Protein AF-A0A427C7T9-F1 (afdb_monomer)

Sequence (76 aa):
MTTTGAPLGHQLGAPCPPLIHFECHQCQLATVPSASLAIAELRWTDPGLRDELIAISHLARARASVLARMPSKNAA

pLDDT: mean 88.82, std 13.31, range [33.78, 98.38]

Secondary structure (DSSP, 8-state):
-EE-SPPTTPPTTS----EE--EETTTTEEPPPBS-HHHHHHHHH-GGGGGG-EEGGGHHHHHHHHHTTS------

Foldseek 3Di:
DKDDDDAPPPDPPFDDQIWDKDDDPVVQKMAQTDSDPVVRCCCVPPPVNVVRIDGVVCRSVSSNVVRVPDPRPDDD

Structure (mmCIF, N/CA/C/O backbone):
data_AF-A0A427C7T9-F1
#
_entry.id   AF-A0A427C7T9-F1
#
loop_
_atom_site.group_PDB
_atom_site.id
_atom_site.type_symbol
_atom_site.label_atom_id
_atom_site.label_alt_id
_atom_site.label_comp_id
_atom_site.label_asym_id
_atom_site.label_entity_id
_atom_site.label_seq_id
_atom_site.pdbx_PDB_ins_code
_atom_site.Cartn_x
_atom_site.Cartn_y
_atom_site.Cartn_z
_atom_site.occupancy
_atom_site.B_iso_or_equiv
_atom_site.auth_seq_id
_atom_site.auth_comp_id
_atom_site.auth_asym_id
_atom_site.auth_atom_id
_atom_site.pdbx_PDB_model_num
ATOM 1 N N . MET A 1 1 ? 6.653 0.879 4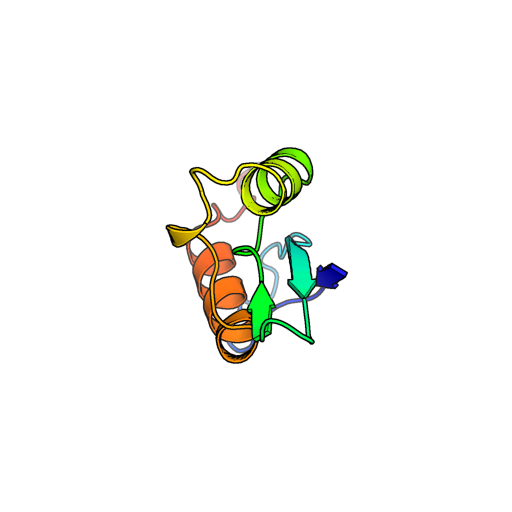.523 1.00 88.19 1 MET A N 1
ATOM 2 C CA . MET A 1 1 ? 7.687 0.188 3.731 1.00 88.19 1 MET A CA 1
ATOM 3 C C . MET A 1 1 ? 7.705 0.748 2.312 1.00 88.19 1 MET A C 1
ATOM 5 O O . MET A 1 1 ? 6.660 1.122 1.786 1.00 88.19 1 MET A O 1
ATOM 9 N N . THR A 1 2 ? 8.890 0.851 1.706 1.00 89.31 2 THR A N 1
ATOM 10 C CA . THR A 1 2 ? 9.054 1.294 0.312 1.00 89.31 2 THR A CA 1
ATOM 11 C C . THR A 1 2 ? 9.511 0.110 -0.525 1.00 89.31 2 THR A C 1
ATOM 13 O O . THR A 1 2 ? 10.505 -0.533 -0.203 1.00 89.31 2 THR A O 1
ATOM 16 N N . THR A 1 3 ? 8.798 -0.176 -1.608 1.00 85.81 3 THR A N 1
ATOM 17 C CA . THR A 1 3 ? 9.178 -1.190 -2.600 1.00 85.81 3 THR A CA 1
ATOM 18 C C . THR A 1 3 ? 9.821 -0.540 -3.814 1.00 85.81 3 THR A C 1
ATOM 20 O O . THR A 1 3 ? 9.257 0.391 -4.391 1.00 85.81 3 THR A O 1
ATOM 23 N N . THR A 1 4 ? 10.977 -1.065 -4.218 1.00 84.50 4 THR A N 1
ATOM 24 C CA . THR A 1 4 ? 11.767 -0.606 -5.369 1.00 84.50 4 THR A CA 1
ATOM 25 C C . THR A 1 4 ? 11.943 -1.722 -6.402 1.00 84.50 4 THR A C 1
ATOM 27 O O . THR A 1 4 ? 11.679 -2.899 -6.132 1.00 84.50 4 THR A O 1
ATOM 30 N N . GLY A 1 5 ? 12.366 -1.343 -7.610 1.00 83.00 5 GLY A N 1
ATOM 31 C CA . GLY A 1 5 ? 12.593 -2.265 -8.721 1.00 83.00 5 GLY A CA 1
ATOM 32 C C . GLY A 1 5 ? 11.322 -2.638 -9.482 1.00 83.00 5 GLY A C 1
ATOM 33 O O . GLY A 1 5 ? 10.205 -2.331 -9.063 1.00 83.00 5 GLY A O 1
ATOM 34 N N . ALA A 1 6 ? 11.504 -3.304 -10.615 1.00 83.94 6 ALA A N 1
ATOM 35 C CA . ALA A 1 6 ? 10.422 -3.675 -11.513 1.00 83.94 6 ALA A CA 1
ATOM 36 C C . ALA A 1 6 ? 9.786 -5.026 -11.119 1.00 83.94 6 ALA A C 1
ATOM 38 O O . ALA A 1 6 ? 10.514 -5.944 -10.736 1.00 83.94 6 ALA A O 1
ATOM 39 N N . PRO A 1 7 ? 8.447 -5.175 -11.170 1.00 81.94 7 PRO A N 1
ATOM 40 C CA . PRO A 1 7 ? 7.791 -6.463 -10.968 1.00 81.94 7 PRO A CA 1
ATOM 41 C C . PRO A 1 7 ? 8.083 -7.417 -12.135 1.00 81.94 7 PRO A C 1
ATOM 43 O O . PRO A 1 7 ? 8.514 -7.003 -13.213 1.00 81.94 7 PRO A O 1
ATOM 46 N N . LEU A 1 8 ? 7.811 -8.709 -11.931 1.00 79.12 8 LEU A N 1
ATOM 47 C CA . LEU A 1 8 ? 7.927 -9.710 -12.990 1.00 79.12 8 LEU A CA 1
ATOM 48 C C . LEU A 1 8 ? 7.038 -9.329 -14.188 1.00 79.12 8 LEU A C 1
ATOM 50 O O . LEU A 1 8 ? 5.860 -9.028 -14.010 1.00 79.12 8 LEU A O 1
ATOM 54 N N . GLY A 1 9 ? 7.608 -9.352 -15.395 1.00 75.69 9 GLY A N 1
ATOM 55 C CA . GLY A 1 9 ? 6.900 -8.994 -16.630 1.00 75.69 9 GLY A CA 1
ATOM 56 C C . GLY A 1 9 ? 6.819 -7.491 -16.922 1.00 75.69 9 GLY A C 1
ATOM 57 O O . GLY A 1 9 ? 6.189 -7.107 -17.904 1.00 75.69 9 GLY A O 1
ATOM 58 N N . HIS A 1 10 ? 7.455 -6.632 -16.115 1.00 79.00 10 HIS A N 1
ATOM 59 C CA . HIS A 1 10 ? 7.588 -5.208 -16.436 1.00 79.00 10 HIS A CA 1
ATOM 60 C C . HIS A 1 10 ? 8.448 -5.005 -17.686 1.00 79.00 10 HIS A C 1
ATOM 62 O O . HIS A 1 10 ? 9.464 -5.679 -17.869 1.00 79.00 10 HIS A O 1
ATOM 68 N N . GLN A 1 11 ? 8.059 -4.054 -18.534 1.00 80.25 11 GLN A N 1
ATOM 69 C CA . GLN A 1 11 ? 8.767 -3.776 -19.779 1.00 80.25 11 GLN A CA 1
ATOM 70 C C . GLN A 1 11 ? 10.202 -3.303 -19.504 1.00 80.25 11 GLN A C 1
ATOM 72 O O . GLN A 1 11 ? 10.432 -2.353 -18.752 1.00 80.25 11 GLN A O 1
ATOM 77 N N . LEU A 1 12 ? 11.175 -3.950 -20.150 1.00 80.81 12 LEU A N 1
ATOM 78 C CA . LEU A 1 12 ? 12.576 -3.542 -20.068 1.00 80.81 12 LEU A CA 1
ATOM 79 C C . LEU A 1 12 ? 12.743 -2.104 -20.579 1.00 80.81 12 LEU A C 1
ATOM 81 O O . LEU A 1 12 ? 12.204 -1.736 -21.620 1.00 80.81 12 LEU A O 1
ATOM 85 N N . GLY A 1 13 ? 13.483 -1.292 -19.822 1.00 81.19 13 GLY A N 1
ATOM 86 C CA . GLY A 1 13 ? 13.705 0.124 -20.124 1.00 81.19 13 GLY A CA 1
ATOM 87 C C . GLY A 1 13 ? 12.545 1.061 -19.761 1.00 81.19 13 GLY A C 1
ATOM 88 O O . GLY A 1 13 ? 12.725 2.275 -19.825 1.00 81.19 13 GLY A O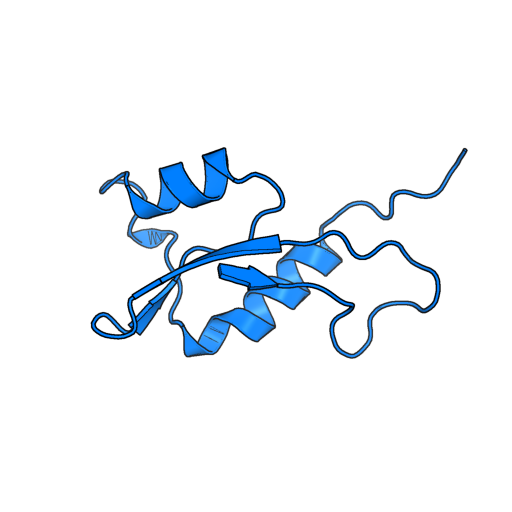 1
ATOM 89 N N . ALA A 1 14 ? 11.381 0.548 -19.342 1.00 77.56 14 ALA A N 1
ATOM 90 C CA . ALA A 1 14 ? 10.284 1.393 -18.875 1.00 77.56 14 ALA A CA 1
ATOM 91 C C . ALA A 1 14 ? 10.527 1.869 -17.428 1.00 77.56 14 ALA A C 1
ATOM 93 O O . ALA A 1 14 ? 10.952 1.065 -16.587 1.00 77.56 14 ALA A O 1
ATOM 94 N N . PRO A 1 15 ? 10.211 3.136 -17.087 1.00 78.00 15 PRO A N 1
ATOM 95 C CA . PRO A 1 15 ? 10.341 3.631 -15.722 1.00 78.00 15 PRO A CA 1
ATOM 96 C C . PRO A 1 15 ? 9.562 2.758 -14.735 1.00 78.00 15 PRO A C 1
ATOM 98 O O . PRO A 1 15 ? 8.410 2.404 -14.979 1.00 78.00 15 PRO A O 1
ATOM 101 N N . CYS A 1 16 ? 10.177 2.434 -13.598 1.00 85.25 16 CYS A N 1
ATOM 102 C CA . CYS A 1 16 ? 9.497 1.775 -12.490 1.00 85.25 16 CYS A CA 1
ATOM 103 C C . CYS A 1 16 ? 9.656 2.624 -11.224 1.00 85.25 16 CYS A C 1
ATOM 105 O O . CYS A 1 16 ? 10.676 2.503 -10.537 1.00 85.25 16 CYS A O 1
ATOM 107 N N . PRO A 1 17 ? 8.697 3.517 -10.923 1.00 85.50 17 PRO A N 1
ATOM 108 C CA . PRO A 1 17 ? 8.794 4.369 -9.749 1.00 85.50 17 PRO A CA 1
ATOM 109 C C . PRO A 1 17 ? 8.722 3.537 -8.459 1.00 85.50 17 PRO A C 1
ATOM 111 O O . PRO A 1 17 ? 8.070 2.487 -8.430 1.00 85.50 17 PRO A O 1
ATOM 114 N N . PRO A 1 18 ? 9.372 3.993 -7.375 1.00 91.56 18 PRO A N 1
ATOM 115 C CA . PRO A 1 18 ? 9.189 3.392 -6.063 1.00 91.56 18 PRO A CA 1
ATOM 116 C C . PR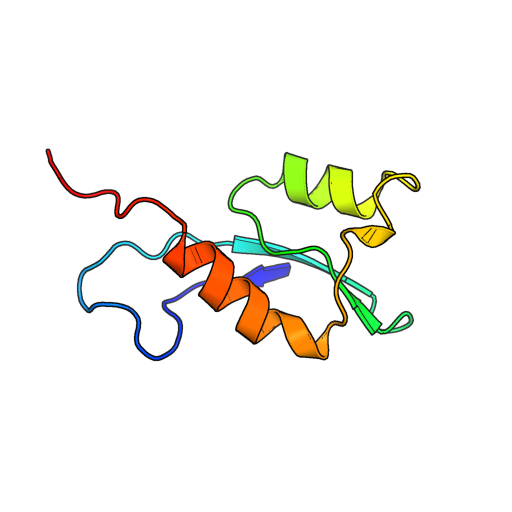O A 1 18 ? 7.743 3.577 -5.593 1.00 91.56 18 PRO A C 1
ATOM 118 O O . PRO A 1 18 ? 7.115 4.602 -5.861 1.00 91.56 18 PRO A O 1
ATOM 121 N N . LEU A 1 19 ? 7.231 2.590 -4.860 1.00 94.69 19 LEU A N 1
ATOM 122 C CA . LEU A 1 19 ? 5.898 2.640 -4.259 1.00 94.69 19 LEU A CA 1
ATOM 123 C C . LEU A 1 19 ? 5.980 2.471 -2.745 1.00 94.69 19 LEU A C 1
ATOM 125 O O . LEU A 1 19 ? 6.755 1.657 -2.242 1.00 94.69 19 LEU A O 1
ATOM 129 N N . ILE A 1 20 ? 5.139 3.213 -2.038 1.00 97.06 20 ILE A N 1
AT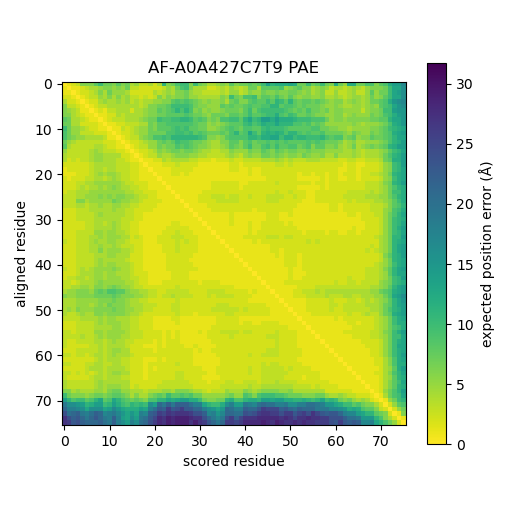OM 130 C CA . ILE A 1 20 ? 5.033 3.271 -0.583 1.00 97.06 20 ILE A CA 1
ATOM 131 C C . ILE A 1 20 ? 3.744 2.569 -0.157 1.00 97.06 20 ILE A C 1
ATOM 133 O O . ILE A 1 20 ? 2.705 2.717 -0.800 1.00 97.06 20 ILE A O 1
ATOM 137 N N . HIS A 1 21 ? 3.820 1.804 0.924 1.00 97.44 21 HIS A N 1
ATOM 138 C CA . HIS A 1 21 ? 2.687 1.162 1.590 1.00 97.44 21 HIS A CA 1
ATOM 139 C C . HIS A 1 21 ? 2.995 1.013 3.084 1.00 97.44 21 HIS A C 1
ATOM 141 O O . HIS A 1 21 ? 4.157 1.030 3.497 1.00 97.44 21 HIS A O 1
ATOM 147 N N . PHE A 1 22 ? 1.963 0.860 3.902 1.00 98.12 22 PHE A N 1
ATOM 148 C CA . PHE A 1 22 ? 2.078 0.539 5.322 1.00 98.12 22 PHE A CA 1
ATOM 149 C C . PHE A 1 22 ? 1.524 -0.855 5.560 1.00 98.12 22 PHE A C 1
ATOM 151 O O . PHE A 1 22 ? 0.596 -1.265 4.871 1.00 98.12 22 PHE A O 1
ATOM 158 N N . GLU A 1 23 ? 2.113 -1.577 6.506 1.00 97.62 23 GLU A N 1
ATOM 159 C CA . GLU A 1 23 ? 1.766 -2.959 6.821 1.00 97.62 23 GLU A CA 1
ATOM 160 C C . GLU A 1 23 ? 1.566 -3.095 8.325 1.00 97.62 23 GLU A C 1
ATOM 162 O O . GLU A 1 23 ? 2.299 -2.502 9.118 1.00 97.62 23 GLU A O 1
ATOM 167 N N . CYS A 1 24 ? 0.612 -3.929 8.722 1.00 96.31 24 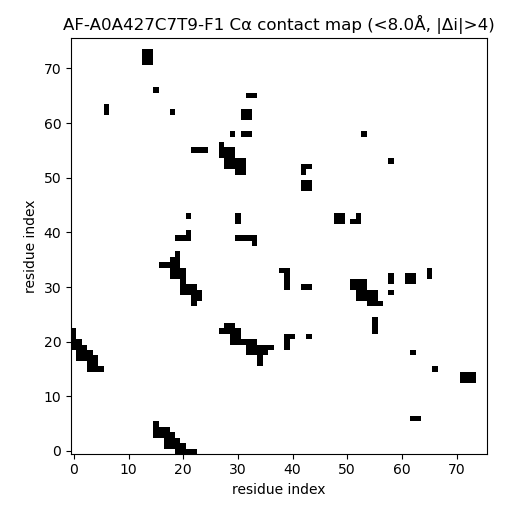CYS A N 1
ATOM 168 C CA . CYS A 1 24 ? 0.509 -4.440 10.077 1.00 96.31 24 CYS A CA 1
ATOM 169 C C . CYS A 1 24 ? 0.491 -5.962 10.021 1.00 96.31 24 CYS A C 1
ATOM 171 O O . CYS A 1 24 ? -0.540 -6.574 9.738 1.00 96.31 24 CYS A O 1
ATOM 173 N N . HIS A 1 25 ? 1.626 -6.583 10.336 1.00 96.25 25 HIS A N 1
ATOM 174 C CA . HIS A 1 25 ? 1.739 -8.041 10.385 1.00 96.25 25 HIS A CA 1
ATOM 175 C C . HIS A 1 25 ? 0.880 -8.669 11.490 1.00 96.25 25 HIS A C 1
ATOM 177 O O . HIS A 1 25 ? 0.533 -9.840 11.394 1.00 96.25 25 HIS A O 1
ATOM 183 N N . GLN A 1 26 ? 0.482 -7.917 12.517 1.00 97.06 26 GLN A N 1
ATOM 184 C CA . GLN A 1 26 ? -0.454 -8.432 13.516 1.00 97.06 26 GLN A CA 1
ATOM 185 C C . GLN A 1 26 ? -1.878 -8.535 12.952 1.00 97.06 26 GLN A C 1
ATOM 187 O O . GLN A 1 26 ? -2.540 -9.551 13.134 1.00 97.06 26 GLN A O 1
ATOM 192 N N . CYS A 1 27 ? -2.334 -7.510 12.226 1.00 95.81 27 CYS A N 1
ATOM 193 C CA . CYS A 1 27 ? -3.668 -7.482 11.618 1.00 95.81 27 CYS A CA 1
ATOM 194 C C . CYS A 1 27 ? -3.728 -8.184 10.253 1.00 95.81 27 CYS A C 1
ATOM 196 O O . CYS A 1 27 ? -4.816 -8.379 9.725 1.00 95.81 27 CYS A O 1
ATOM 198 N N . GLN A 1 28 ? -2.575 -8.529 9.670 1.00 97.69 28 GLN A N 1
ATOM 199 C CA . GLN A 1 28 ? -2.437 -9.062 8.309 1.00 97.69 28 GLN A CA 1
ATOM 200 C C . GLN A 1 28 ? -2.996 -8.128 7.219 1.00 97.69 28 GLN A C 1
ATOM 202 O O . GLN A 1 28 ? -3.430 -8.582 6.160 1.00 97.69 28 GLN A O 1
ATOM 207 N N . LEU A 1 29 ? -2.928 -6.814 7.453 1.00 97.94 29 LEU A N 1
ATOM 208 C CA . LEU A 1 29 ? -3.429 -5.772 6.549 1.00 97.94 29 LEU A CA 1
ATOM 209 C C . LEU A 1 29 ? -2.310 -4.849 6.060 1.00 97.94 29 LEU A C 1
ATOM 211 O O . LEU A 1 29 ? -1.333 -4.609 6.771 1.00 97.94 29 LEU A O 1
ATOM 215 N N . ALA A 1 30 ? -2.486 -4.300 4.864 1.00 98.19 30 ALA A N 1
ATOM 216 C CA . ALA A 1 30 ? -1.620 -3.304 4.258 1.00 98.19 30 ALA A CA 1
ATOM 217 C C . ALA A 1 30 ? -2.419 -2.245 3.492 1.00 98.19 30 ALA A C 1
ATOM 219 O O . ALA A 1 30 ? -3.539 -2.496 3.046 1.00 98.19 30 ALA A O 1
ATOM 220 N N . THR A 1 31 ? -1.832 -1.068 3.279 1.00 98.31 31 THR A N 1
ATOM 221 C CA . THR A 1 31 ? -2.372 -0.106 2.308 1.00 98.31 31 THR A CA 1
ATOM 222 C C . THR A 1 31 ? -2.067 -0.544 0.876 1.00 98.31 31 THR A C 1
ATOM 224 O O . THR A 1 31 ? -1.038 -1.164 0.597 1.00 98.31 31 THR A O 1
ATOM 227 N N . VAL A 1 32 ? -2.942 -0.187 -0.071 1.00 97.06 32 VAL A N 1
ATOM 228 C CA . VAL A 1 32 ? -2.631 -0.326 -1.502 1.00 97.06 32 VAL A CA 1
ATOM 229 C C . VAL A 1 32 ? -1.412 0.548 -1.841 1.00 97.06 32 VAL A C 1
ATOM 231 O O . VAL A 1 32 ? -1.448 1.748 -1.537 1.00 97.06 32 VAL A O 1
ATOM 234 N N . PRO A 1 33 ? -0.369 -0.001 -2.503 1.00 96.50 33 PRO A N 1
ATOM 235 C CA . PRO A 1 33 ? 0.833 0.747 -2.857 1.00 96.50 33 PRO A CA 1
ATOM 236 C C . PRO A 1 33 ? 0.542 2.043 -3.620 1.00 96.50 33 PRO A C 1
ATOM 238 O O . PRO A 1 33 ? -0.313 2.087 -4.504 1.00 96.50 33 PRO A O 1
ATOM 241 N N . SER A 1 34 ? 1.278 3.101 -3.298 1.00 95.06 34 SER A N 1
ATOM 242 C CA . SER A 1 34 ? 1.096 4.440 -3.862 1.00 95.06 34 SER A CA 1
ATOM 243 C C . SER A 1 34 ? 2.443 5.102 -4.142 1.00 95.06 34 SER A C 1
ATOM 245 O O . SER A 1 34 ? 3.398 4.902 -3.399 1.00 95.06 34 SER A O 1
ATOM 247 N N . ALA A 1 35 ? 2.530 5.931 -5.186 1.00 92.69 35 ALA A N 1
ATOM 248 C CA . ALA A 1 35 ? 3.691 6.809 -5.386 1.00 92.69 35 ALA A CA 1
ATOM 249 C C . ALA A 1 35 ? 3.683 8.031 -4.445 1.00 92.69 35 ALA A C 1
ATOM 251 O O . ALA A 1 35 ? 4.697 8.706 -4.304 1.00 92.69 35 ALA A O 1
ATOM 252 N N . SER A 1 36 ? 2.544 8.329 -3.811 1.00 94.44 36 SER A N 1
ATOM 253 C CA . SER A 1 36 ? 2.385 9.430 -2.860 1.00 94.44 36 SER A CA 1
ATOM 254 C C . SER A 1 36 ? 2.368 8.904 -1.428 1.0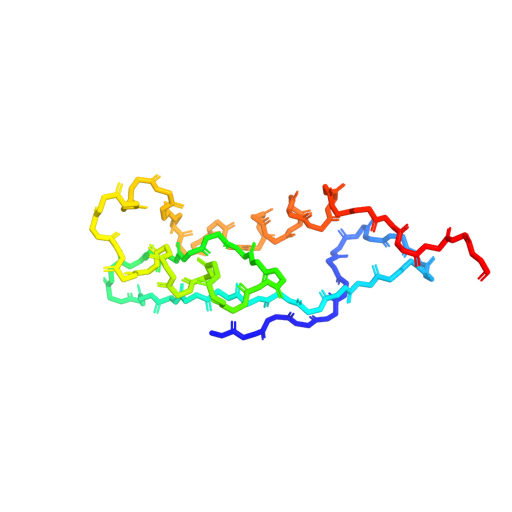0 94.44 36 SER A C 1
ATOM 256 O O . SER A 1 36 ? 1.487 8.111 -1.076 1.00 94.44 36 SER A O 1
ATOM 258 N N . LEU A 1 37 ? 3.310 9.389 -0.611 1.00 96.06 37 LEU A N 1
ATOM 259 C CA . LEU A 1 37 ? 3.364 9.116 0.827 1.00 96.06 37 LEU A CA 1
ATOM 260 C C . LEU A 1 37 ? 2.076 9.575 1.517 1.00 96.06 37 LEU A C 1
ATOM 262 O O . LEU A 1 37 ? 1.462 8.784 2.220 1.00 96.06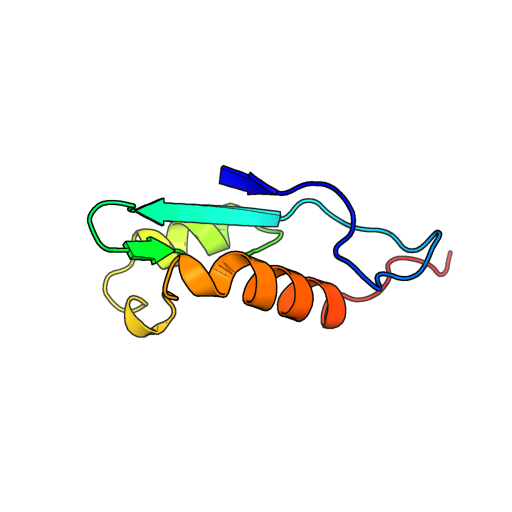 37 LEU A O 1
ATOM 266 N N . ALA A 1 38 ? 1.620 10.796 1.224 1.00 97.38 38 ALA A N 1
ATOM 267 C CA . ALA A 1 38 ? 0.419 11.367 1.829 1.00 97.38 38 ALA A CA 1
ATOM 268 C C . ALA A 1 38 ? -0.830 10.499 1.593 1.00 97.38 38 ALA A C 1
ATOM 270 O O . ALA A 1 38 ? -1.639 10.317 2.496 1.00 97.38 38 ALA A O 1
ATOM 271 N N . ILE A 1 39 ? -0.971 9.901 0.401 1.00 96.81 39 ILE A N 1
ATOM 272 C CA . ILE A 1 39 ? -2.080 8.971 0.119 1.00 96.81 39 ILE A CA 1
ATOM 273 C C . ILE A 1 39 ? -1.938 7.682 0.936 1.00 96.81 39 ILE A C 1
ATOM 275 O O . ILE A 1 39 ? -2.928 7.173 1.460 1.00 96.81 39 ILE A O 1
ATOM 279 N N . ALA A 1 40 ? -0.724 7.131 1.034 1.00 97.31 40 ALA A N 1
ATOM 280 C CA . ALA A 1 40 ? -0.489 5.931 1.830 1.00 97.31 40 ALA A CA 1
ATOM 281 C C . ALA A 1 40 ? -0.772 6.184 3.321 1.00 97.31 40 ALA A C 1
ATOM 283 O O . ALA A 1 40 ? -1.359 5.326 3.973 1.00 97.31 40 ALA A O 1
ATOM 284 N N . GLU A 1 41 ? -0.396 7.353 3.844 1.00 97.88 41 GLU A N 1
ATOM 285 C CA . GLU A 1 41 ? -0.651 7.760 5.231 1.00 97.8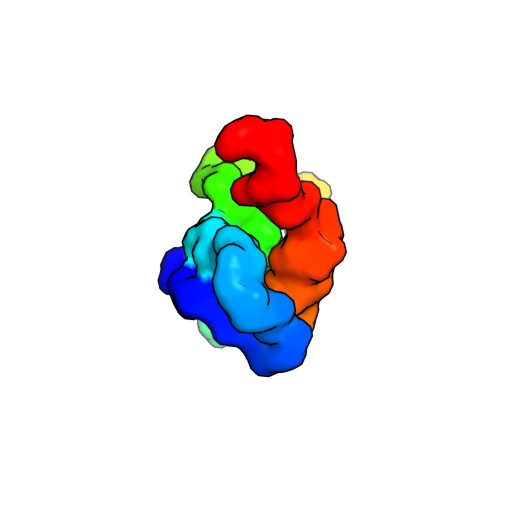8 41 GLU A CA 1
ATOM 286 C C . GLU A 1 41 ? -2.142 7.975 5.487 1.00 97.88 41 GLU A C 1
ATOM 288 O O . GLU A 1 41 ? -2.672 7.440 6.461 1.00 97.88 41 GLU A O 1
ATOM 293 N N . LEU A 1 42 ? -2.840 8.681 4.590 1.00 98.12 42 LEU A N 1
ATOM 294 C CA . LEU A 1 42 ? -4.282 8.908 4.691 1.00 98.12 42 LEU A CA 1
ATOM 295 C C . LEU A 1 42 ? -5.049 7.581 4.765 1.00 98.12 42 LEU A C 1
ATOM 297 O O . LEU A 1 42 ? -5.815 7.374 5.698 1.00 98.12 42 LEU A O 1
ATOM 301 N N . ARG A 1 43 ? -4.775 6.642 3.849 1.00 97.38 43 ARG A N 1
ATOM 302 C CA . ARG A 1 43 ? -5.397 5.302 3.854 1.00 97.38 43 ARG A CA 1
ATOM 303 C C . ARG A 1 43 ? -5.162 4.522 5.141 1.00 97.38 43 ARG A C 1
ATOM 305 O O . ARG A 1 43 ? -5.992 3.707 5.521 1.00 97.38 43 ARG A O 1
ATOM 312 N N . TRP A 1 44 ? -4.004 4.707 5.770 1.00 97.69 44 TRP A N 1
ATOM 313 C CA . TRP A 1 44 ? -3.667 3.991 6.995 1.00 97.69 44 TRP A CA 1
ATOM 314 C C . TRP A 1 44 ? -4.328 4.596 8.234 1.00 97.69 44 TRP A C 1
ATOM 316 O O . TRP A 1 44 ? -4.702 3.874 9.157 1.00 97.69 44 TRP A O 1
ATOM 326 N N . THR A 1 45 ? -4.418 5.923 8.272 1.00 97.62 45 THR A N 1
ATOM 327 C CA . THR A 1 45 ? -4.813 6.683 9.463 1.00 97.62 45 THR A CA 1
ATOM 328 C C . THR A 1 45 ? -6.300 7.004 9.514 1.00 97.62 45 THR A C 1
ATOM 330 O O . THR A 1 45 ? -6.837 7.107 10.615 1.00 97.62 45 THR A O 1
ATOM 333 N N . ASP A 1 46 ? -6.970 7.126 8.366 1.00 97.44 46 ASP A N 1
ATOM 334 C CA . ASP A 1 46 ? -8.403 7.405 8.290 1.00 97.44 46 ASP A CA 1
ATOM 335 C C . ASP A 1 46 ? -9.230 6.121 8.508 1.00 97.44 46 ASP A C 1
ATOM 337 O O . ASP A 1 46 ? -9.200 5.210 7.671 1.00 97.44 46 ASP A O 1
ATOM 341 N N . PRO A 1 47 ? -10.015 6.019 9.599 1.00 95.06 47 PRO A N 1
ATOM 342 C CA . PRO A 1 47 ? -10.866 4.859 9.847 1.00 95.06 47 PRO A CA 1
ATOM 343 C C . PRO A 1 47 ? -11.936 4.637 8.769 1.00 95.06 47 PRO A C 1
ATOM 345 O O . PRO A 1 47 ? -12.364 3.497 8.585 1.00 95.06 47 PRO A O 1
ATOM 348 N N . GLY A 1 48 ? -12.363 5.693 8.069 1.00 97.56 48 GLY A N 1
ATOM 349 C CA . GLY A 1 48 ? -13.348 5.633 6.987 1.00 97.56 48 GLY A CA 1
ATOM 350 C C . GLY A 1 48 ? -12.819 4.982 5.708 1.00 97.56 48 GLY A C 1
ATOM 351 O O . GLY A 1 48 ? -13.612 4.579 4.864 1.00 97.56 48 GLY A O 1
ATOM 352 N N . LEU A 1 49 ? -11.498 4.821 5.583 1.00 96.81 49 LEU A N 1
ATOM 353 C CA . LEU A 1 49 ? -10.842 4.183 4.437 1.00 96.81 49 LEU A CA 1
ATOM 354 C C . LEU A 1 49 ? -10.389 2.748 4.730 1.00 96.81 49 LEU A C 1
ATOM 356 O O . LEU A 1 49 ? -9.653 2.159 3.939 1.00 96.81 49 LEU A O 1
ATOM 360 N N . ARG A 1 50 ? -10.821 2.148 5.847 1.00 94.75 50 ARG A N 1
ATOM 361 C CA . ARG A 1 50 ? -10.431 0.775 6.214 1.00 94.75 50 ARG A CA 1
ATOM 362 C C . ARG A 1 50 ? -10.755 -0.259 5.142 1.00 94.75 50 ARG A C 1
ATOM 364 O O . ARG A 1 50 ? -9.970 -1.185 4.959 1.00 94.75 50 ARG A O 1
ATOM 371 N N . ASP A 1 51 ? -11.855 -0.075 4.424 1.00 95.94 51 ASP A N 1
ATOM 372 C CA . ASP A 1 51 ? -12.269 -0.981 3.350 1.00 95.94 51 ASP A CA 1
ATOM 373 C C . ASP A 1 51 ? -11.365 -0.880 2.103 1.00 95.94 51 ASP A C 1
ATOM 375 O O . ASP A 1 51 ? -11.406 -1.750 1.235 1.00 95.94 51 ASP A O 1
ATOM 379 N N . GLU A 1 52 ? -10.499 0.140 2.016 1.00 95.69 52 GLU A N 1
ATOM 380 C CA . GLU A 1 52 ? -9.451 0.234 0.991 1.00 95.69 52 GLU A CA 1
ATOM 381 C C . GLU A 1 52 ? -8.177 -0.547 1.351 1.00 95.69 52 GLU A C 1
ATOM 383 O O . GLU A 1 52 ? -7.274 -0.679 0.514 1.00 95.69 52 GLU A O 1
ATOM 388 N N . LEU A 1 53 ? -8.056 -1.044 2.586 1.00 97.88 53 LEU A N 1
ATOM 389 C CA . LEU A 1 53 ? -6.921 -1.868 2.987 1.00 97.88 53 LEU A CA 1
ATOM 390 C C . LEU A 1 53 ? -7.009 -3.250 2.335 1.00 97.88 53 LEU A C 1
ATOM 392 O O . LEU A 1 53 ? -8.076 -3.805 2.085 1.00 97.88 53 LEU A O 1
ATOM 396 N N . ILE A 1 54 ? -5.847 -3.833 2.074 1.00 98.38 54 ILE A N 1
ATOM 397 C CA . ILE A 1 54 ? -5.708 -5.153 1.464 1.00 98.38 54 ILE A CA 1
ATOM 398 C C . ILE A 1 54 ? -5.049 -6.116 2.443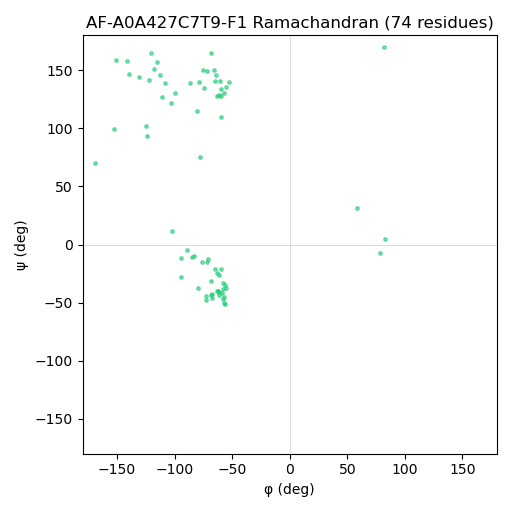 1.00 98.38 54 ILE A C 1
ATOM 400 O O . ILE A 1 54 ? -4.297 -5.704 3.322 1.00 98.38 54 ILE A O 1
ATOM 404 N N . ALA A 1 55 ? -5.266 -7.418 2.265 1.00 98.12 55 ALA A N 1
ATOM 405 C CA . ALA A 1 55 ? -4.459 -8.415 2.960 1.00 98.12 55 ALA A CA 1
ATOM 406 C C . ALA A 1 55 ? -2.976 -8.272 2.566 1.00 98.12 55 ALA A C 1
ATOM 408 O O . ALA A 1 55 ? -2.670 -8.074 1.385 1.00 98.12 55 ALA A O 1
ATOM 409 N N . ILE A 1 56 ? -2.049 -8.436 3.517 1.00 97.12 56 ILE A N 1
ATOM 410 C CA . ILE A 1 56 ? -0.594 -8.362 3.246 1.00 97.12 56 ILE A CA 1
ATOM 411 C C . ILE A 1 56 ? -0.181 -9.345 2.142 1.00 97.12 56 ILE A C 1
ATOM 413 O O . ILE A 1 56 ? 0.624 -9.013 1.273 1.00 97.12 56 ILE A O 1
ATOM 417 N N . SER A 1 57 ? -0.787 -10.533 2.102 1.00 97.31 57 SER A N 1
ATOM 418 C CA . SER A 1 57 ? -0.532 -11.539 1.062 1.00 97.31 57 SER A CA 1
ATOM 419 C C . SER A 1 57 ? -0.844 -11.050 -0.362 1.00 97.31 57 SER A C 1
ATOM 421 O O . SER A 1 57 ? -0.311 -11.586 -1.334 1.00 97.31 57 SER A O 1
ATOM 423 N N . HIS A 1 58 ? -1.672 -10.014 -0.520 1.00 97.31 58 HIS A N 1
ATOM 424 C CA . HIS A 1 58 ? -2.028 -9.434 -1.816 1.00 97.31 58 HIS A CA 1
ATOM 425 C C . HIS A 1 58 ? -1.079 -8.314 -2.264 1.00 97.31 58 HIS A C 1
ATOM 427 O O . HIS A 1 58 ? -1.203 -7.830 -3.393 1.00 97.31 58 HIS A O 1
ATOM 433 N N . LEU A 1 59 ? -0.111 -7.916 -1.434 1.00 95.00 59 LEU A N 1
ATOM 434 C CA . LEU A 1 59 ? 0.742 -6.751 -1.667 1.00 95.00 59 LEU A CA 1
ATOM 435 C C . LEU A 1 59 ? 1.504 -6.820 -2.999 1.00 95.00 59 LEU A C 1
ATOM 437 O O . LEU A 1 59 ? 1.498 -5.858 -3.768 1.00 95.00 59 LEU A O 1
ATOM 441 N N . ALA A 1 60 ? 2.101 -7.971 -3.323 1.00 92.06 60 ALA A N 1
ATOM 442 C CA . ALA A 1 60 ? 2.833 -8.157 -4.579 1.00 92.06 60 ALA A CA 1
ATOM 443 C C . ALA A 1 60 ? 1.930 -7.978 -5.815 1.00 92.06 60 ALA A C 1
ATOM 445 O O . ALA A 1 60 ? 2.309 -7.318 -6.786 1.00 92.06 60 ALA A O 1
ATOM 446 N N . ARG A 1 61 ? 0.700 -8.507 -5.758 1.00 93.38 61 ARG A N 1
ATOM 447 C CA . ARG A 1 61 ? -0.300 -8.364 -6.827 1.00 93.38 61 ARG A CA 1
ATOM 448 C C . ARG A 1 61 ? -0.788 -6.922 -6.946 1.00 93.38 61 ARG A C 1
ATOM 450 O O . ARG A 1 61 ? -0.901 -6.401 -8.057 1.00 93.38 61 ARG A O 1
ATOM 457 N N . ALA A 1 62 ? -1.065 -6.272 -5.818 1.00 94.81 62 ALA A N 1
ATOM 458 C CA . ALA A 1 62 ? -1.500 -4.881 -5.783 1.00 94.81 62 ALA A CA 1
ATOM 459 C C . ALA A 1 62 ? -0.427 -3.956 -6.369 1.00 94.81 62 ALA A C 1
ATOM 461 O O . ALA A 1 62 ? -0.737 -3.122 -7.215 1.00 94.81 62 ALA A O 1
ATOM 462 N N . ARG A 1 63 ? 0.844 -4.177 -6.015 1.00 92.56 63 ARG A N 1
ATOM 463 C CA . ARG A 1 63 ? 1.993 -3.459 -6.577 1.00 92.56 63 ARG A CA 1
ATOM 464 C C . ARG A 1 63 ? 2.051 -3.571 -8.100 1.00 92.56 63 ARG A C 1
ATOM 466 O O . ARG A 1 63 ? 2.128 -2.548 -8.773 1.00 92.56 63 ARG A O 1
ATOM 473 N N . ALA A 1 64 ? 1.974 -4.787 -8.643 1.00 90.19 64 ALA A N 1
ATOM 474 C CA . ALA A 1 64 ? 1.956 -4.994 -10.092 1.00 90.19 64 ALA A CA 1
ATOM 475 C C . ALA A 1 64 ? 0.769 -4.272 -10.756 1.00 90.19 64 ALA A C 1
ATOM 477 O O . ALA A 1 64 ? 0.930 -3.608 -11.776 1.00 90.19 64 ALA A O 1
ATOM 478 N N . SER A 1 65 ? -0.408 -4.328 -10.128 1.00 91.44 65 SER A N 1
ATOM 479 C CA . SER A 1 65 ? -1.629 -3.688 -10.632 1.00 91.44 65 SER A CA 1
ATOM 480 C C . SER A 1 65 ? -1.573 -2.157 -10.601 1.00 91.44 65 SER A C 1
ATOM 482 O O . SER A 1 65 ? -2.221 -1.507 -11.420 1.00 91.44 65 SER A O 1
ATOM 484 N N . VAL A 1 66 ? -0.862 -1.565 -9.638 1.00 91.75 66 VAL A N 1
ATOM 485 C CA . VAL A 1 66 ? -0.639 -0.113 -9.561 1.00 91.75 66 VAL A CA 1
ATOM 486 C C . VAL A 1 66 ? 0.341 0.316 -10.645 1.00 91.75 66 VAL A C 1
ATOM 488 O O . VAL A 1 66 ? 0.037 1.239 -11.394 1.00 91.75 66 VAL A O 1
ATOM 491 N N . LEU A 1 67 ? 1.465 -0.390 -10.790 1.00 88.44 67 LEU A N 1
ATOM 492 C CA . LEU A 1 67 ? 2.468 -0.081 -11.812 1.00 88.44 67 LEU A CA 1
ATOM 493 C C . LEU A 1 67 ? 1.913 -0.210 -13.234 1.00 88.44 67 LEU A C 1
ATOM 495 O O . LEU A 1 67 ? 2.162 0.666 -14.051 1.00 88.44 67 LEU A O 1
ATOM 499 N N . ALA A 1 68 ? 1.090 -1.226 -13.509 1.00 85.75 68 ALA A N 1
ATOM 500 C CA . ALA A 1 68 ? 0.434 -1.392 -14.808 1.00 85.75 68 ALA A CA 1
ATOM 501 C C . ALA A 1 68 ? -0.535 -0.246 -15.164 1.00 85.75 68 ALA A C 1
ATOM 503 O O . ALA A 1 68 ? -0.811 -0.015 -16.338 1.00 85.75 68 ALA A O 1
ATOM 504 N N . ARG A 1 69 ? -1.070 0.462 -14.158 1.00 85.69 69 ARG A N 1
ATOM 505 C CA . ARG A 1 69 ? -1.976 1.611 -14.330 1.00 85.69 69 ARG A CA 1
ATOM 506 C C . ARG A 1 69 ? -1.253 2.954 -14.319 1.00 85.69 69 ARG A C 1
ATOM 508 O O . ARG A 1 69 ? -1.868 3.973 -14.628 1.00 85.69 69 ARG A O 1
ATOM 515 N N . MET A 1 70 ? 0.020 2.979 -13.934 1.00 79.31 70 MET A N 1
ATOM 516 C CA . MET A 1 70 ? 0.800 4.204 -13.960 1.00 79.31 70 MET A CA 1
ATOM 517 C C . MET A 1 70 ? 1.159 4.547 -15.404 1.00 79.31 70 MET A C 1
ATOM 519 O O . MET A 1 70 ? 1.598 3.672 -16.151 1.00 79.31 70 MET A O 1
ATOM 523 N N . PRO A 1 71 ? 1.002 5.814 -15.815 1.00 70.00 71 PRO A N 1
ATOM 524 C CA . PRO A 1 71 ? 1.461 6.233 -17.125 1.00 70.00 71 PRO A CA 1
ATOM 525 C C . PRO A 1 71 ? 2.970 5.990 -17.225 1.00 70.00 71 PRO A C 1
ATOM 527 O O . PRO A 1 71 ? 3.736 6.431 -16.363 1.00 70.00 71 PRO A O 1
ATOM 530 N N . SER A 1 72 ? 3.396 5.285 -18.279 1.00 63.00 72 SER A N 1
ATOM 531 C CA . SER A 1 72 ? 4.812 5.176 -18.625 1.00 63.00 72 SER A CA 1
ATOM 532 C C . SER A 1 72 ? 5.322 6.585 -18.887 1.00 63.00 72 SER A C 1
ATOM 534 O O . SER A 1 72 ? 4.912 7.246 -19.842 1.00 63.00 72 SER A O 1
ATOM 536 N N . LYS A 1 73 ? 6.163 7.095 -17.993 1.00 53.03 73 LYS A N 1
ATOM 537 C CA . LYS A 1 73 ? 6.716 8.438 -18.122 1.00 53.03 73 LYS A CA 1
ATOM 538 C C . LYS A 1 73 ? 7.843 8.395 -19.162 1.00 53.03 73 LYS A C 1
ATOM 540 O O . LYS A 1 73 ? 8.992 8.370 -18.764 1.00 53.03 73 LYS A O 1
ATOM 545 N N . ASN A 1 74 ? 7.516 8.318 -20.457 1.00 47.53 74 ASN A N 1
ATOM 546 C CA . ASN A 1 74 ? 8.449 8.498 -21.581 1.00 47.53 74 ASN A CA 1
ATOM 547 C C . ASN A 1 74 ? 7.713 9.021 -22.833 1.00 47.53 74 ASN A C 1
ATOM 549 O O . ASN A 1 74 ? 7.112 8.236 -23.562 1.00 47.53 74 ASN A O 1
ATOM 553 N N . ALA A 1 75 ? 7.792 10.336 -23.073 1.00 38.16 75 ALA A N 1
ATOM 554 C CA . ALA A 1 75 ? 7.746 10.974 -24.398 1.00 38.16 75 ALA A CA 1
ATOM 555 C C . ALA A 1 75 ? 8.129 12.468 -24.267 1.00 38.16 75 ALA A C 1
ATOM 557 O O . ALA A 1 75 ? 7.266 13.339 -24.355 1.00 38.16 75 ALA A O 1
ATOM 558 N N . ALA A 1 76 ? 9.402 12.757 -23.988 1.00 33.78 76 ALA A N 1
ATOM 559 C CA . ALA A 1 76 ? 10.057 14.033 -24.300 1.00 33.78 76 ALA A CA 1
ATOM 560 C C . ALA A 1 76 ? 11.566 13.797 -24.393 1.00 33.78 76 ALA A C 1
ATOM 562 O O . ALA A 1 76 ? 12.102 13.182 -23.442 1.00 33.78 76 ALA A O 1
#

Mean predicted aligned error: 4.75 Å

Radius of gyration: 13.11 Å; Cα contacts (8 Å, |Δi|>4): 102; chains: 1; bounding box: 27×26×38 Å

Solvent-accessible surface area (backbone atoms only — not comparable to full-atom values): 4635 Å² total; per-residue (Å²): 90,78,50,71,68,72,57,92,90,56,62,86,94,56,76,57,76,57,30,28,28,47,74,37,83,88,79,42,34,19,38,59,53,25,80,44,62,69,60,26,50,47,46,69,71,39,78,91,34,52,87,64,46,38,51,49,91,46,45,71,60,45,43,48,58,44,57,74,67,47,79,72,84,77,90,130